Protein AF-A0A258IIN6-F1 (afdb_monomer_lite)

Radius of gyration: 18.78 Å; chains: 1; bounding box: 35×46×64 Å

Foldseek 3Di:
DDPPDDDPVVVCVLVVPFAEEEEAPQDCDPVAPSLVVQQVCVVVRGRYAYEDLVQAVHDHNNHGYDPAPLVDPDAHQYYHYPDDPVCVVVNVVRCVVSPHVPPDDDPDDPPPPPDDDPDPDDDDDDDPDDDDD

Structure (mmCIF, N/CA/C/O backbone):
data_AF-A0A258IIN6-F1
#
_entry.id   AF-A0A258IIN6-F1
#
loop_
_atom_site.group_PDB
_atom_site.id
_atom_site.type_symbol
_atom_site.label_atom_id
_atom_site.label_alt_id
_atom_site.label_comp_id
_atom_site.label_asym_id
_atom_site.label_entity_id
_atom_site.label_seq_id
_atom_site.pdbx_PDB_ins_code
_atom_site.Cartn_x
_atom_site.Cartn_y
_atom_site.Cartn_z
_atom_site.occupancy
_atom_site.B_iso_or_equiv
_atom_site.auth_seq_id
_atom_site.auth_comp_id
_atom_site.auth_asym_id
_atom_site.auth_atom_id
_atom_site.pdbx_PDB_model_num
ATOM 1 N N . MET A 1 1 ? 13.895 -23.169 -5.685 1.00 58.56 1 MET A N 1
ATOM 2 C CA . MET A 1 1 ? 13.220 -22.574 -6.860 1.00 58.56 1 MET A CA 1
ATOM 3 C C . MET A 1 1 ? 14.158 -21.536 -7.457 1.00 58.56 1 MET A C 1
ATOM 5 O O . MET A 1 1 ? 14.782 -20.817 -6.688 1.00 58.56 1 MET A O 1
ATOM 9 N N . ASN A 1 2 ? 14.321 -21.504 -8.781 1.00 69.19 2 ASN A N 1
ATOM 10 C CA . ASN A 1 2 ? 15.068 -20.443 -9.461 1.00 69.19 2 ASN A CA 1
ATOM 11 C C . ASN A 1 2 ? 14.085 -19.303 -9.773 1.00 69.19 2 ASN A C 1
ATOM 13 O O . ASN A 1 2 ? 13.071 -19.545 -10.421 1.00 69.19 2 ASN A O 1
ATOM 17 N N . HIS A 1 3 ? 14.366 -18.099 -9.274 1.00 80.62 3 HIS A N 1
ATOM 18 C CA . HIS A 1 3 ? 13.506 -16.919 -9.419 1.00 80.62 3 HIS A CA 1
ATOM 19 C C . HIS A 1 3 ? 14.105 -15.860 -10.365 1.00 80.62 3 HIS A C 1
ATOM 21 O O . HIS A 1 3 ? 13.632 -14.725 -10.391 1.00 80.62 3 HIS A O 1
ATOM 27 N N . ASP A 1 4 ? 15.142 -16.205 -11.137 1.00 82.69 4 ASP A N 1
ATOM 28 C CA . ASP A 1 4 ? 15.789 -15.277 -12.076 1.00 82.69 4 ASP A CA 1
ATOM 29 C C . ASP A 1 4 ? 15.023 -15.113 -13.396 1.00 82.69 4 ASP A C 1
ATOM 31 O O . ASP A 1 4 ? 15.237 -14.135 -14.114 1.00 82.69 4 ASP A O 1
ATOM 35 N N . ARG A 1 5 ? 14.119 -16.044 -13.725 1.00 83.44 5 ARG A N 1
ATOM 36 C CA . ARG A 1 5 ? 13.265 -15.969 -14.914 1.00 83.44 5 ARG A CA 1
ATOM 37 C C . ARG A 1 5 ? 11.928 -16.663 -14.670 1.00 83.44 5 ARG A C 1
ATOM 39 O O . ARG A 1 5 ? 11.893 -17.768 -14.140 1.00 83.44 5 ARG A O 1
ATOM 46 N N . TYR A 1 6 ? 10.854 -16.033 -15.133 1.00 85.44 6 TYR A N 1
ATOM 47 C CA . TYR A 1 6 ? 9.522 -16.624 -15.221 1.00 85.44 6 TYR A CA 1
ATOM 48 C C . TYR A 1 6 ? 9.008 -16.525 -16.654 1.00 85.44 6 TYR A C 1
ATOM 50 O O . TYR A 1 6 ? 9.482 -15.691 -17.424 1.00 85.44 6 TYR A O 1
ATOM 58 N N . ASP A 1 7 ? 8.054 -17.382 -17.003 1.00 90.00 7 ASP A N 1
ATOM 59 C CA . ASP A 1 7 ? 7.351 -17.297 -18.279 1.00 90.00 7 ASP A CA 1
ATOM 60 C C . ASP A 1 7 ? 6.377 -16.104 -18.288 1.00 90.00 7 ASP A C 1
ATOM 62 O O . ASP A 1 7 ? 5.711 -15.822 -17.285 1.00 90.00 7 ASP A O 1
ATOM 66 N N . ASP A 1 8 ? 6.268 -15.409 -19.419 1.00 91.44 8 ASP A N 1
ATOM 67 C CA . ASP A 1 8 ? 5.381 -14.253 -19.574 1.00 91.44 8 ASP A CA 1
ATOM 68 C C . ASP A 1 8 ? 3.907 -14.618 -19.350 1.00 91.44 8 ASP A C 1
ATOM 70 O O . ASP A 1 8 ? 3.153 -13.820 -18.787 1.00 91.44 8 ASP A O 1
ATOM 74 N N . ALA A 1 9 ? 3.476 -15.818 -19.757 1.00 90.94 9 ALA A N 1
ATOM 75 C CA . ALA A 1 9 ? 2.115 -16.299 -19.535 1.00 90.94 9 ALA A CA 1
ATOM 76 C C . ALA A 1 9 ? 1.832 -16.489 -18.041 1.00 90.94 9 ALA A C 1
ATOM 78 O O . ALA A 1 9 ? 0.753 -16.136 -17.567 1.00 90.94 9 ALA A O 1
ATOM 79 N N . TYR A 1 10 ? 2.823 -16.970 -17.289 1.00 86.75 10 TYR A N 1
ATOM 80 C CA . TYR A 1 10 ? 2.724 -17.109 -15.840 1.00 86.75 10 TYR A CA 1
ATOM 81 C C . TYR A 1 10 ? 2.626 -15.747 -15.138 1.00 86.75 10 TYR A C 1
ATOM 83 O O . TYR A 1 10 ? 1.753 -15.548 -14.292 1.00 86.75 10 TYR A O 1
ATOM 91 N N . ILE A 1 11 ? 3.468 -14.780 -15.521 1.00 88.38 11 ILE A N 1
ATOM 92 C CA . ILE A 1 11 ? 3.396 -13.411 -14.982 1.00 88.38 11 ILE A CA 1
ATOM 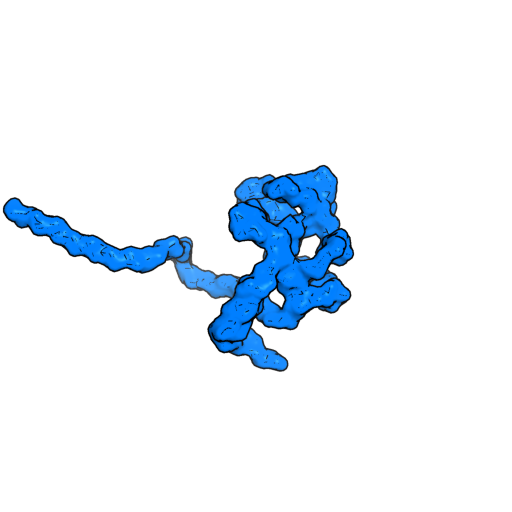93 C C . ILE A 1 11 ? 2.038 -12.780 -15.316 1.00 88.38 11 ILE A C 1
ATOM 95 O O . ILE A 1 11 ? 1.398 -12.183 -14.448 1.00 88.38 11 ILE A O 1
ATOM 99 N N . ARG A 1 12 ? 1.576 -12.924 -16.562 1.00 89.06 12 ARG A N 1
ATOM 100 C CA . ARG A 1 12 ? 0.282 -12.399 -17.013 1.00 89.06 12 ARG A CA 1
ATOM 101 C C . ARG A 1 12 ? -0.873 -12.973 -16.204 1.00 89.06 12 ARG A C 1
ATOM 103 O O . ARG A 1 12 ? -1.742 -12.207 -15.800 1.00 89.06 12 ARG A O 1
ATOM 110 N N . ASP A 1 13 ? -0.876 -14.279 -15.960 1.00 88.94 13 ASP A N 1
ATOM 111 C CA . ASP A 1 13 ? -1.903 -14.942 -15.158 1.00 88.94 13 ASP A CA 1
ATOM 112 C C . ASP A 1 13 ? -1.971 -14.351 -13.739 1.00 88.94 13 ASP A C 1
ATOM 114 O O . ASP A 1 13 ? -3.043 -13.921 -13.308 1.00 88.94 13 ASP A O 1
ATOM 118 N N . ILE A 1 14 ? -0.826 -14.206 -13.060 1.00 87.62 14 ILE A N 1
ATOM 119 C CA . ILE A 1 14 ? -0.755 -13.563 -11.736 1.00 87.62 14 ILE A CA 1
ATOM 120 C C . ILE A 1 14 ? -1.346 -12.149 -11.776 1.00 87.62 14 ILE A C 1
ATOM 122 O O . ILE A 1 14 ? -2.243 -11.828 -10.995 1.00 87.62 14 ILE A O 1
ATOM 126 N N . LEU A 1 15 ? -0.868 -11.307 -12.697 1.00 88.19 15 LEU A N 1
ATOM 127 C CA . LEU A 1 15 ? -1.286 -9.906 -12.771 1.00 88.19 15 LEU A CA 1
ATOM 128 C C . LEU A 1 15 ? -2.759 -9.752 -13.173 1.00 88.19 15 LEU A C 1
ATOM 130 O O . LEU A 1 15 ? -3.407 -8.806 -12.736 1.00 88.19 15 LEU A O 1
ATOM 134 N N . SER A 1 16 ? -3.301 -10.677 -13.970 1.00 88.69 16 SER A N 1
ATOM 135 C CA . SER A 1 16 ? -4.708 -10.657 -14.394 1.00 88.69 16 SER A CA 1
ATOM 136 C C . SER A 1 16 ? -5.691 -11.035 -13.285 1.00 88.69 16 SER A C 1
ATOM 138 O O . SER A 1 16 ? -6.848 -10.616 -13.324 1.00 88.69 16 SER A O 1
ATOM 140 N N . ARG A 1 17 ? -5.241 -11.817 -12.295 1.00 89.06 17 ARG A N 1
ATOM 141 C CA . ARG A 1 17 ? -6.069 -12.273 -11.169 1.00 89.06 17 ARG A CA 1
ATOM 142 C C . ARG A 1 17 ? -5.963 -11.375 -9.937 1.00 89.06 17 ARG A C 1
ATOM 144 O O . ARG A 1 17 ? -6.842 -11.444 -9.087 1.00 89.06 17 ARG A O 1
ATOM 151 N N . CYS A 1 18 ? -4.930 -10.537 -9.856 1.00 90.12 18 CYS A N 1
ATOM 152 C CA . CYS A 1 18 ? -4.704 -9.620 -8.743 1.00 90.12 18 CYS A CA 1
ATOM 153 C C . CYS A 1 18 ? -5.823 -8.574 -8.633 1.00 90.12 18 CYS A C 1
ATOM 155 O O . CYS A 1 18 ? -6.052 -7.796 -9.563 1.00 90.12 18 CYS A O 1
ATOM 157 N N . ARG A 1 19 ? -6.485 -8.517 -7.476 1.00 92.12 19 ARG A N 1
ATOM 158 C CA . ARG A 1 19 ? -7.575 -7.578 -7.174 1.00 92.12 19 ARG A CA 1
ATOM 159 C C . ARG A 1 19 ? -7.286 -6.759 -5.921 1.00 92.12 19 ARG A C 1
ATOM 161 O O . ARG A 1 19 ? -7.477 -5.541 -5.949 1.00 92.12 19 ARG A O 1
ATOM 168 N N . THR A 1 20 ? -6.809 -7.411 -4.858 1.00 94.38 20 THR A N 1
ATOM 169 C CA . THR A 1 20 ? -6.539 -6.781 -3.559 1.00 94.38 20 THR A CA 1
ATOM 170 C C . THR A 1 20 ? -5.052 -6.470 -3.394 1.00 94.38 20 THR A C 1
ATOM 172 O O . THR A 1 20 ? -4.184 -7.336 -3.524 1.00 94.38 20 THR A O 1
ATOM 175 N N . ILE A 1 21 ? -4.734 -5.206 -3.113 1.00 95.56 21 ILE A N 1
ATOM 176 C CA . ILE A 1 21 ? -3.351 -4.729 -3.008 1.00 95.56 21 ILE A CA 1
ATOM 177 C C . ILE A 1 21 ? -3.145 -4.048 -1.662 1.00 95.56 21 ILE A C 1
ATOM 179 O O . ILE A 1 21 ? -3.775 -3.033 -1.370 1.00 95.56 21 ILE A O 1
ATOM 183 N N . ALA A 1 22 ? -2.204 -4.547 -0.867 1.00 96.25 22 ALA A N 1
ATOM 184 C CA . ALA A 1 22 ? -1.753 -3.851 0.329 1.00 96.25 22 ALA A CA 1
ATOM 185 C C . ALA A 1 22 ? -0.549 -2.956 0.016 1.00 96.25 22 ALA A C 1
ATOM 187 O O . ALA A 1 22 ? 0.455 -3.417 -0.525 1.00 96.25 22 ALA A O 1
ATOM 188 N N . VAL A 1 23 ? -0.620 -1.681 0.402 1.00 96.44 23 VAL A N 1
ATOM 189 C CA . VAL A 1 23 ? 0.489 -0.728 0.238 1.00 96.44 23 VAL A CA 1
ATOM 190 C C . VAL A 1 23 ? 1.140 -0.480 1.596 1.00 96.44 23 VAL A C 1
ATOM 192 O O . VAL A 1 23 ? 0.670 0.326 2.404 1.00 96.44 23 VAL A O 1
ATOM 195 N N . VAL A 1 24 ? 2.245 -1.174 1.863 1.00 95.31 24 VAL A N 1
ATOM 196 C CA . VAL A 1 24 ? 2.980 -1.102 3.129 1.00 95.31 24 VAL A CA 1
ATOM 197 C C . VAL A 1 24 ? 3.897 0.112 3.151 1.00 95.31 24 VAL A C 1
ATOM 199 O O . VAL A 1 24 ? 4.792 0.263 2.323 1.00 95.31 24 VAL A O 1
ATOM 202 N N . GLY A 1 25 ? 3.710 0.986 4.140 1.00 94.31 25 GLY A N 1
ATOM 203 C CA . GLY A 1 25 ? 4.365 2.296 4.161 1.00 94.31 25 GLY A CA 1
ATOM 204 C C . GLY A 1 25 ? 3.613 3.354 3.348 1.00 94.31 25 GLY A C 1
ATOM 205 O O . GLY A 1 25 ? 4.204 4.372 2.965 1.00 94.31 25 GLY A O 1
ATOM 206 N N . ALA A 1 26 ? 2.316 3.142 3.102 1.00 96.69 26 ALA A N 1
ATOM 207 C CA . ALA A 1 26 ? 1.434 4.165 2.558 1.00 96.69 26 ALA A CA 1
ATOM 208 C C . ALA A 1 26 ? 1.529 5.459 3.384 1.00 96.69 26 ALA A C 1
ATOM 210 O O . ALA A 1 26 ? 1.675 5.442 4.611 1.00 96.69 26 ALA A O 1
ATOM 211 N N . SER A 1 27 ? 1.489 6.606 2.713 1.00 95.50 27 SER A N 1
ATOM 212 C CA . SER A 1 27 ? 1.591 7.910 3.361 1.00 95.50 27 SER A CA 1
ATOM 213 C C . SER A 1 27 ? 0.621 8.894 2.722 1.00 95.50 27 SER A C 1
ATOM 215 O O . SER A 1 27 ? 0.574 8.951 1.498 1.00 95.50 27 SER A O 1
ATOM 217 N N . PRO A 1 28 ? -0.091 9.714 3.517 1.00 95.25 28 PRO A N 1
ATOM 218 C CA . PRO A 1 28 ? -0.951 10.770 2.987 1.00 95.25 28 PRO A CA 1
ATOM 219 C C . PRO A 1 28 ? -0.159 11.984 2.472 1.00 95.25 28 PRO A C 1
ATOM 221 O O . PRO A 1 28 ? -0.756 12.916 1.951 1.00 95.25 28 PRO A O 1
ATOM 224 N N . ASN A 1 29 ? 1.171 12.011 2.636 1.00 94.50 29 ASN A N 1
ATOM 225 C CA . ASN A 1 29 ? 2.009 13.118 2.182 1.00 94.50 29 ASN A CA 1
ATOM 226 C C . ASN A 1 29 ? 2.205 13.055 0.651 1.00 94.50 29 ASN A C 1
ATOM 228 O O . ASN A 1 29 ? 2.882 12.128 0.193 1.00 94.50 29 ASN A O 1
ATOM 232 N N . PRO A 1 30 ? 1.739 14.057 -0.123 1.00 94.44 30 PRO A N 1
ATOM 233 C CA . PRO A 1 30 ? 1.861 14.064 -1.581 1.00 94.44 30 PRO A CA 1
ATOM 234 C C . PRO A 1 30 ? 3.299 14.050 -2.107 1.00 94.44 30 PRO A C 1
ATOM 236 O O . PRO A 1 30 ? 3.519 13.681 -3.251 1.00 94.44 30 PRO A O 1
ATOM 239 N N . ALA A 1 31 ? 4.296 14.416 -1.299 1.00 94.81 31 ALA A N 1
ATOM 240 C CA . ALA A 1 31 ? 5.701 14.341 -1.698 1.00 94.81 31 ALA A CA 1
ATOM 241 C C . ALA A 1 31 ? 6.264 12.905 -1.674 1.00 94.81 31 ALA A C 1
ATOM 243 O O . ALA A 1 31 ? 7.374 12.671 -2.156 1.00 94.81 31 ALA A O 1
ATOM 244 N N . ARG A 1 32 ? 5.547 11.935 -1.087 1.00 93.31 32 ARG A N 1
ATOM 245 C CA . ARG A 1 32 ? 6.008 10.544 -0.990 1.00 93.31 32 ARG A CA 1
ATOM 246 C C . ARG A 1 32 ? 5.476 9.701 -2.154 1.00 93.31 32 ARG A C 1
ATOM 248 O O . ARG A 1 32 ? 4.276 9.735 -2.411 1.00 93.31 32 ARG A O 1
ATOM 255 N N . PRO A 1 33 ? 6.307 8.855 -2.794 1.00 93.62 33 PRO A N 1
ATOM 256 C CA . PRO A 1 33 ? 5.862 7.996 -3.896 1.00 93.62 33 PRO A CA 1
ATOM 257 C C . PRO A 1 33 ? 4.655 7.109 -3.560 1.00 93.62 33 PRO A C 1
ATOM 259 O O . PRO A 1 33 ? 3.773 6.929 -4.398 1.00 93.62 33 PRO A O 1
ATOM 262 N N . SER A 1 34 ? 4.572 6.611 -2.319 1.00 94.31 34 SER A N 1
ATOM 263 C CA . SER A 1 34 ? 3.465 5.758 -1.877 1.00 94.31 34 SER A CA 1
ATOM 264 C C . SER A 1 34 ? 2.104 6.458 -1.902 1.00 94.31 34 SER A C 1
ATOM 266 O O . SER A 1 34 ? 1.088 5.779 -2.045 1.00 94.31 34 SER A O 1
ATOM 268 N N . PHE A 1 35 ? 2.060 7.796 -1.832 1.00 95.31 35 PHE A N 1
ATOM 269 C CA . PHE A 1 35 ? 0.823 8.561 -1.994 1.00 95.31 35 PHE A CA 1
ATOM 270 C C . PHE A 1 35 ? 0.247 8.385 -3.402 1.00 95.31 35 PHE A C 1
ATOM 272 O O . PHE A 1 35 ? -0.907 7.987 -3.568 1.00 95.31 35 PHE A O 1
ATOM 279 N N . PHE A 1 36 ? 1.076 8.633 -4.419 1.00 95.25 36 PHE A N 1
ATOM 280 C CA . PHE A 1 36 ? 0.666 8.539 -5.817 1.00 95.25 36 PHE A CA 1
ATOM 281 C C . PHE A 1 36 ? 0.297 7.115 -6.209 1.00 95.25 36 PHE A C 1
ATOM 283 O O . PHE A 1 36 ? -0.713 6.926 -6.878 1.00 95.25 36 PHE A O 1
ATOM 290 N N . VAL A 1 37 ? 1.068 6.119 -5.765 1.00 94.88 37 VAL A N 1
ATOM 291 C CA . VAL A 1 37 ? 0.781 4.704 -6.052 1.00 94.88 37 VAL A CA 1
ATOM 292 C C . VAL A 1 37 ? -0.565 4.290 -5.458 1.00 94.88 37 VAL A C 1
ATOM 294 O O . VAL A 1 37 ? -1.398 3.732 -6.168 1.00 94.88 37 VAL A O 1
ATOM 297 N N . THR A 1 38 ? -0.820 4.638 -4.192 1.00 96.19 38 THR A N 1
ATOM 298 C CA . THR A 1 38 ? -2.094 4.326 -3.521 1.00 96.19 38 THR A CA 1
ATOM 299 C C . THR A 1 38 ? -3.280 4.949 -4.256 1.00 96.19 38 THR A C 1
ATOM 301 O O . THR A 1 38 ? -4.272 4.270 -4.530 1.00 96.19 38 THR A O 1
ATOM 304 N N . LYS A 1 39 ? -3.171 6.234 -4.615 1.00 95.56 39 LYS A N 1
ATOM 305 C CA . LYS A 1 39 ? -4.214 6.948 -5.358 1.00 95.56 39 LYS A CA 1
ATOM 306 C C . LYS A 1 39 ? -4.434 6.344 -6.748 1.00 95.56 39 LYS A C 1
ATOM 308 O O . LYS A 1 39 ? -5.564 6.016 -7.087 1.00 95.56 39 LYS A O 1
ATOM 313 N N . TYR A 1 40 ? -3.363 6.140 -7.512 1.00 96.25 40 TYR A N 1
ATOM 314 C CA . TYR A 1 40 ? -3.433 5.610 -8.872 1.00 96.25 40 TYR A CA 1
ATOM 315 C C . TYR A 1 40 ? -4.074 4.220 -8.920 1.00 96.25 40 TYR A C 1
ATOM 317 O O . TYR A 1 40 ? -4.970 3.987 -9.724 1.00 96.25 40 TYR A O 1
ATOM 325 N N . LEU A 1 41 ? -3.648 3.297 -8.051 1.00 95.50 41 LEU A N 1
ATOM 326 C CA . LEU A 1 41 ? -4.225 1.952 -8.000 1.00 95.50 41 LEU A CA 1
ATOM 327 C C . LEU A 1 41 ? -5.710 1.993 -7.616 1.00 95.50 41 LEU A C 1
ATOM 329 O O . LEU A 1 41 ? -6.517 1.292 -8.224 1.00 95.50 41 LEU A O 1
ATOM 333 N N . SER A 1 42 ? -6.083 2.869 -6.678 1.00 94.81 42 SER A N 1
ATOM 334 C CA . SER A 1 42 ? -7.487 3.052 -6.289 1.00 94.81 42 SER A CA 1
ATOM 335 C C . SER A 1 42 ? -8.332 3.579 -7.457 1.00 94.81 42 SER A C 1
ATOM 337 O O . SER A 1 42 ? -9.412 3.059 -7.719 1.00 94.81 42 SER A O 1
ATOM 339 N N . GLU A 1 43 ? -7.823 4.560 -8.211 1.00 94.81 43 GLU A N 1
ATOM 340 C CA . GLU A 1 43 ? -8.482 5.120 -9.405 1.00 94.81 43 GLU A CA 1
ATOM 341 C C . GLU A 1 43 ? -8.593 4.114 -10.559 1.00 94.81 43 GLU A C 1
ATOM 343 O O . GLU A 1 43 ? -9.491 4.216 -11.393 1.00 94.81 43 GLU A O 1
ATOM 348 N N . ARG A 1 44 ? -7.695 3.125 -10.614 1.00 94.50 44 ARG A N 1
ATOM 349 C CA . ARG A 1 44 ? -7.737 2.026 -11.589 1.00 94.50 44 ARG A CA 1
ATOM 350 C C . ARG A 1 44 ? -8.679 0.889 -11.195 1.00 94.50 44 ARG A C 1
ATOM 352 O O . ARG A 1 44 ? -8.794 -0.067 -11.956 1.00 94.50 44 ARG A O 1
ATOM 359 N N . GLY A 1 45 ? -9.370 1.008 -10.062 1.00 92.81 45 GLY A N 1
ATOM 360 C CA . GLY A 1 45 ? -10.377 0.047 -9.623 1.00 92.81 45 GLY A CA 1
ATOM 361 C C . GLY A 1 45 ? -9.824 -1.142 -8.838 1.00 92.81 45 GLY A C 1
ATOM 362 O O . GLY A 1 45 ? -10.552 -2.112 -8.646 1.00 92.81 45 GLY A O 1
ATOM 363 N N . PHE A 1 46 ? -8.571 -1.087 -8.372 1.00 95.50 46 PHE A N 1
ATOM 364 C CA . PHE A 1 46 ? -8.061 -2.081 -7.427 1.00 95.50 46 PHE A CA 1
ATOM 365 C C . PHE A 1 46 ? -8.620 -1.843 -6.020 1.00 95.50 46 PHE A C 1
ATOM 367 O O . PHE A 1 46 ? -8.903 -0.710 -5.611 1.00 95.50 46 PHE A O 1
ATOM 374 N N . GLU A 1 47 ? -8.723 -2.917 -5.244 1.00 95.69 47 GLU A N 1
ATOM 375 C CA . GLU A 1 47 ? -9.062 -2.847 -3.826 1.00 95.69 47 GLU A CA 1
ATOM 376 C C . GLU A 1 47 ? -7.785 -2.610 -3.022 1.00 95.69 47 GLU A C 1
ATOM 378 O O . GLU A 1 47 ? -7.018 -3.528 -2.734 1.00 95.69 47 GLU A O 1
ATOM 383 N N . VAL A 1 48 ? -7.517 -1.338 -2.722 1.00 96.81 48 VAL A N 1
ATOM 384 C CA . VAL A 1 48 ? -6.260 -0.916 -2.100 1.00 96.81 48 VAL A CA 1
ATOM 385 C C . VAL A 1 48 ? -6.410 -0.759 -0.588 1.00 96.81 48 VAL A C 1
ATOM 387 O O . VAL A 1 48 ? -7.272 -0.017 -0.115 1.00 96.81 48 VAL A O 1
ATOM 390 N N . TYR A 1 49 ? -5.505 -1.397 0.154 1.00 97.81 49 TYR A N 1
ATOM 391 C CA . TYR A 1 49 ? -5.428 -1.383 1.615 1.00 97.81 49 TYR A CA 1
ATOM 392 C C . TYR A 1 49 ? -4.137 -0.681 2.071 1.00 97.81 49 TYR A C 1
ATOM 394 O O . TYR A 1 49 ? -3.050 -1.265 2.011 1.00 97.81 49 TYR A O 1
ATOM 402 N N . PRO A 1 50 ? -4.201 0.595 2.492 1.00 97.81 50 PRO A N 1
ATOM 403 C CA . PRO A 1 50 ? -3.019 1.331 2.923 1.00 97.81 50 PRO A CA 1
ATOM 404 C C . PRO A 1 50 ? -2.590 0.899 4.334 1.00 97.81 50 PRO A C 1
ATOM 406 O O . PRO A 1 50 ? -3.361 1.006 5.287 1.00 97.81 50 PRO A O 1
ATOM 409 N N . ILE A 1 51 ? -1.340 0.448 4.485 1.00 96.94 51 ILE A N 1
ATOM 410 C CA . ILE A 1 51 ? -0.805 -0.048 5.764 1.00 96.94 51 ILE A CA 1
ATOM 411 C C . ILE A 1 51 ? 0.236 0.924 6.315 1.00 96.94 51 ILE A C 1
ATOM 413 O O . ILE A 1 51 ? 1.320 1.104 5.739 1.00 96.94 51 ILE A O 1
ATOM 417 N N . ASN A 1 52 ? -0.074 1.551 7.449 1.00 96.00 52 ASN A N 1
ATOM 418 C CA . ASN A 1 52 ? 0.857 2.384 8.200 1.00 96.00 52 ASN A CA 1
ATOM 419 C C . ASN A 1 52 ? 0.386 2.582 9.658 1.00 96.00 52 ASN A C 1
ATOM 421 O O . ASN A 1 52 ? -0.549 3.356 9.880 1.00 96.00 52 ASN A O 1
ATOM 425 N N . PRO A 1 53 ? 1.085 2.011 10.664 1.00 94.56 53 PRO A N 1
ATOM 426 C CA . PRO A 1 53 ? 0.736 2.184 12.077 1.00 94.56 53 PRO A CA 1
ATOM 427 C C . PRO A 1 53 ? 0.618 3.649 12.511 1.00 94.56 53 PRO A C 1
ATOM 429 O O . PRO A 1 53 ? -0.240 3.995 13.313 1.00 94.56 53 PRO A O 1
ATOM 432 N N . GLY A 1 54 ? 1.461 4.528 11.960 1.00 95.75 54 GLY A N 1
ATOM 433 C CA . GLY A 1 54 ? 1.488 5.947 12.320 1.00 95.75 54 GLY A CA 1
ATOM 434 C C . GLY A 1 54 ? 0.399 6.795 11.657 1.00 95.75 54 GLY A C 1
ATOM 435 O O . GLY A 1 54 ? 0.403 8.014 1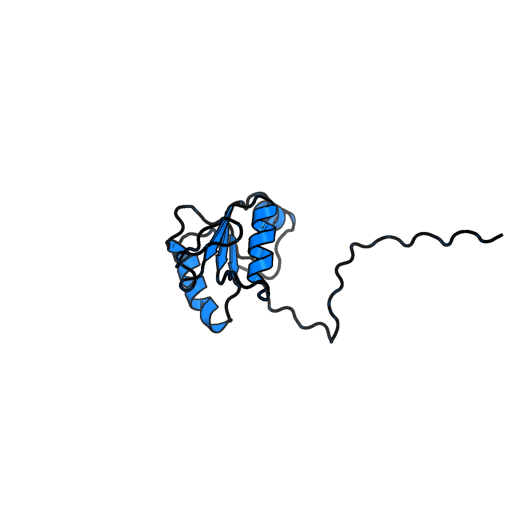1.827 1.00 95.75 54 GLY A O 1
ATOM 436 N N . GLN A 1 55 ? -0.479 6.197 10.848 1.00 97.31 55 GLN A N 1
ATOM 437 C CA . GLN A 1 55 ? -1.575 6.898 10.167 1.00 97.31 55 GLN A CA 1
ATOM 438 C C . GLN A 1 55 ? -2.948 6.273 10.450 1.00 97.31 55 GLN A C 1
ATOM 440 O O . GLN A 1 55 ? -3.927 6.701 9.845 1.00 97.31 55 GLN A O 1
ATOM 445 N N . VAL A 1 56 ? -3.038 5.298 11.362 1.00 96.62 56 VAL A N 1
ATOM 446 C CA . VAL A 1 56 ? -4.320 4.725 11.802 1.00 96.62 56 VAL A CA 1
ATOM 447 C C . VAL A 1 56 ? -5.261 5.845 12.262 1.00 96.62 56 VAL A C 1
ATOM 449 O O . VAL A 1 56 ? -4.836 6.787 12.931 1.00 96.62 56 VAL A O 1
ATOM 452 N N . GLY A 1 57 ? -6.531 5.758 11.859 1.00 95.19 57 GLY A N 1
ATOM 453 C CA . GLY A 1 57 ? -7.543 6.795 12.097 1.00 95.19 57 GLY A CA 1
ATOM 454 C C . GLY A 1 57 ? -7.568 7.918 11.054 1.00 95.19 57 GLY A C 1
ATOM 455 O O . GLY A 1 57 ? -8.373 8.838 11.169 1.00 95.19 57 GLY A O 1
ATOM 456 N N . LYS A 1 58 ? -6.707 7.860 10.034 1.00 96.25 58 LYS A N 1
ATOM 457 C CA . LYS A 1 58 ? -6.754 8.745 8.862 1.00 96.25 58 LYS A CA 1
ATOM 458 C C . LYS A 1 58 ? -7.163 7.967 7.619 1.00 96.25 58 LYS A C 1
ATOM 460 O O . LYS A 1 58 ? -7.308 6.744 7.648 1.00 96.25 58 LYS A O 1
ATOM 465 N N . GLU A 1 59 ? -7.256 8.687 6.506 1.00 95.25 59 GLU A N 1
ATOM 466 C CA . GLU A 1 59 ? -7.589 8.125 5.203 1.00 95.25 59 GLU A CA 1
ATOM 467 C C . GLU A 1 59 ? -6.682 8.655 4.089 1.00 95.25 59 GLU A C 1
ATOM 469 O O . GLU A 1 59 ? -6.088 9.734 4.183 1.00 95.25 59 GLU A O 1
ATOM 474 N N . ILE A 1 60 ? -6.586 7.877 3.014 1.00 94.62 60 ILE A N 1
ATOM 475 C CA . ILE A 1 60 ? -5.959 8.256 1.749 1.00 94.62 60 ILE A CA 1
ATOM 476 C C . ILE A 1 60 ? -6.816 7.723 0.604 1.00 94.62 60 ILE A C 1
ATOM 478 O O . ILE A 1 60 ? -7.190 6.556 0.603 1.00 94.62 60 ILE A O 1
ATOM 482 N N . ALA A 1 61 ? -7.141 8.578 -0.370 1.00 89.94 61 ALA A N 1
ATOM 483 C CA . ALA A 1 61 ? -7.983 8.211 -1.514 1.00 89.94 61 ALA A CA 1
ATOM 484 C C . ALA A 1 61 ? -9.318 7.531 -1.112 1.00 89.94 61 ALA A C 1
ATOM 486 O O . ALA A 1 61 ? -9.769 6.604 -1.778 1.00 89.94 61 ALA A O 1
ATOM 487 N N . GLY A 1 62 ? -9.928 7.970 -0.001 1.00 91.38 62 GLY A N 1
ATOM 488 C CA . GLY A 1 62 ? -11.172 7.397 0.533 1.00 91.38 62 GLY A CA 1
ATOM 489 C C . GLY A 1 62 ? -11.019 6.005 1.159 1.00 91.38 62 GLY A C 1
ATOM 490 O O . GLY A 1 62 ? -12.004 5.286 1.304 1.00 91.38 62 GLY A O 1
ATOM 491 N N . ARG A 1 63 ? -9.789 5.586 1.486 1.00 93.88 63 ARG A N 1
ATOM 492 C CA . ARG A 1 63 ? -9.480 4.311 2.147 1.00 93.88 63 ARG A CA 1
ATOM 493 C C . ARG A 1 63 ? -8.865 4.567 3.519 1.00 93.88 63 ARG A C 1
ATOM 495 O O . ARG A 1 63 ? -7.905 5.333 3.634 1.00 93.88 63 ARG A O 1
ATOM 502 N N . ALA A 1 64 ? -9.390 3.898 4.541 1.00 96.38 64 ALA A N 1
ATOM 503 C CA . ALA A 1 64 ? -8.859 3.951 5.897 1.00 96.38 64 ALA A CA 1
ATOM 504 C C . ALA A 1 64 ? -7.518 3.215 6.014 1.00 96.38 64 ALA A C 1
ATOM 506 O O . ALA A 1 64 ? -7.302 2.179 5.382 1.00 96.38 64 ALA A O 1
ATOM 507 N N . PHE A 1 65 ? -6.619 3.755 6.839 1.00 97.94 65 PHE A N 1
ATOM 508 C CA . PHE A 1 65 ? -5.342 3.111 7.144 1.00 97.94 65 PH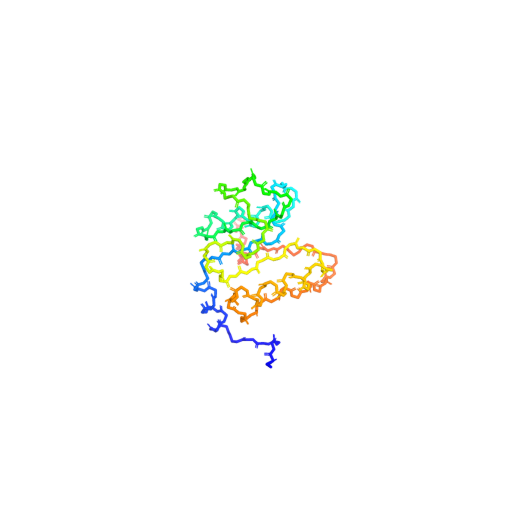E A CA 1
ATOM 509 C C . PHE A 1 65 ? -5.502 1.948 8.121 1.00 97.94 65 PHE A C 1
ATOM 511 O O . PHE A 1 65 ? -6.112 2.095 9.181 1.00 97.94 65 PHE A O 1
ATOM 518 N N . TYR A 1 66 ? -4.831 0.842 7.809 1.00 97.75 66 TYR A N 1
ATOM 519 C CA . TYR A 1 66 ? -4.608 -0.269 8.729 1.00 97.75 66 TYR A CA 1
ATOM 520 C C . TYR A 1 66 ? -3.240 -0.142 9.398 1.00 97.75 66 TYR A C 1
ATOM 522 O O . TYR A 1 66 ? -2.283 0.391 8.821 1.00 97.75 66 TYR A O 1
ATOM 530 N N . GLY A 1 67 ? -3.137 -0.633 10.633 1.00 95.38 67 GLY A N 1
ATOM 531 C CA . GLY A 1 67 ? -1.880 -0.620 11.371 1.00 95.38 67 GLY A CA 1
ATOM 532 C C . GLY A 1 67 ? -0.903 -1.650 10.822 1.00 95.38 67 GLY A C 1
ATOM 533 O O . GLY A 1 67 ? 0.275 -1.349 10.624 1.00 95.38 67 GLY A O 1
ATOM 534 N N . ARG A 1 68 ? -1.400 -2.854 10.555 1.00 92.62 68 ARG A N 1
ATOM 535 C CA . ARG A 1 68 ? -0.616 -4.008 10.122 1.00 92.62 68 ARG A CA 1
ATOM 536 C C . ARG A 1 68 ? -1.320 -4.722 8.972 1.00 92.62 68 ARG A C 1
ATOM 538 O O . ARG A 1 68 ? -2.509 -4.515 8.740 1.00 92.62 68 ARG A O 1
ATOM 545 N N . LEU A 1 69 ? -0.580 -5.553 8.248 1.00 89.50 69 LEU A N 1
ATOM 546 C CA . LEU A 1 69 ? -1.118 -6.365 7.157 1.00 89.50 69 LEU A CA 1
ATOM 547 C C . LEU A 1 69 ? -2.164 -7.359 7.686 1.00 89.50 69 LEU A C 1
ATOM 549 O O . LEU A 1 69 ? -3.205 -7.541 7.065 1.00 89.50 69 LEU A O 1
ATOM 553 N N . ALA A 1 70 ? -1.908 -7.941 8.862 1.00 89.25 70 ALA A N 1
ATOM 554 C CA . ALA A 1 70 ? -2.805 -8.894 9.518 1.00 89.25 70 ALA A CA 1
ATOM 555 C C . ALA A 1 70 ? -4.152 -8.296 9.971 1.00 89.25 70 ALA A C 1
ATOM 557 O O . ALA A 1 70 ? -5.075 -9.047 10.272 1.00 89.25 70 ALA A O 1
ATOM 558 N N . ASP A 1 71 ? -4.275 -6.966 10.017 1.00 92.31 71 ASP A N 1
ATOM 559 C CA . ASP A 1 71 ? -5.516 -6.291 10.410 1.00 92.31 71 ASP A CA 1
ATOM 560 C C . ASP A 1 71 ? -6.513 -6.178 9.237 1.00 92.31 71 ASP A C 1
ATOM 562 O O . ASP A 1 71 ? -7.658 -5.765 9.431 1.00 92.31 71 ASP A O 1
ATOM 566 N N . VAL A 1 72 ? -6.090 -6.500 8.008 1.00 93.06 72 VAL A N 1
ATOM 567 C CA . VAL A 1 72 ? -6.944 -6.414 6.819 1.00 93.06 72 VAL A CA 1
ATOM 568 C C . VAL A 1 72 ? -7.930 -7.594 6.805 1.00 93.06 72 VAL A C 1
ATOM 570 O O . VAL A 1 72 ? -7.495 -8.744 6.801 1.00 93.06 72 VAL A O 1
ATOM 573 N N . PRO A 1 73 ? -9.259 -7.358 6.753 1.00 91.62 73 PRO A N 1
ATOM 574 C CA . PRO A 1 73 ? -10.271 -8.409 6.914 1.00 91.62 73 PRO A CA 1
ATOM 575 C C . PRO A 1 73 ? -10.517 -9.234 5.639 1.00 91.62 73 PRO A C 1
ATOM 577 O O . PRO A 1 73 ? -11.515 -9.947 5.549 1.00 91.62 73 PRO A O 1
ATOM 580 N 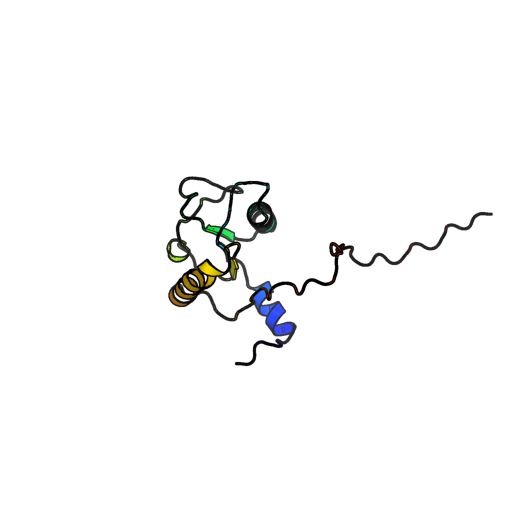N . VAL A 1 74 ? -9.645 -9.113 4.636 1.00 88.06 74 VAL A N 1
ATOM 581 C CA . VAL A 1 74 ? -9.740 -9.828 3.361 1.00 88.06 74 VAL A CA 1
ATOM 582 C C . VAL A 1 74 ? -8.380 -10.412 2.972 1.00 88.06 74 VAL A C 1
ATOM 584 O O . VAL A 1 74 ? -7.346 -9.874 3.377 1.00 88.06 74 VAL A O 1
ATOM 587 N N . PRO A 1 75 ? -8.349 -11.474 2.151 1.00 88.00 75 PRO A N 1
ATOM 588 C CA . PRO A 1 75 ? -7.110 -11.956 1.557 1.00 88.00 75 PRO A CA 1
ATOM 589 C C . PRO A 1 75 ? -6.439 -10.886 0.684 1.00 88.00 75 PRO A C 1
ATOM 591 O O . PRO A 1 75 ? -7.107 -10.189 -0.083 1.00 88.00 75 PRO A O 1
ATOM 594 N N . ILE A 1 76 ? -5.111 -10.788 0.774 1.00 90.00 76 ILE A N 1
ATOM 595 C CA . ILE A 1 76 ? -4.292 -9.888 -0.046 1.00 90.00 76 ILE A CA 1
ATOM 596 C C . ILE A 1 76 ? -3.611 -10.675 -1.170 1.00 90.00 76 ILE A C 1
ATOM 598 O O . ILE A 1 76 ? -2.872 -11.625 -0.901 1.00 90.00 76 ILE A O 1
ATOM 602 N N . ASP A 1 77 ? -3.816 -10.246 -2.417 1.00 89.12 77 ASP A N 1
ATOM 603 C CA . ASP A 1 77 ? -3.174 -10.841 -3.596 1.00 89.12 77 ASP A CA 1
ATOM 604 C C . ASP A 1 77 ? -1.739 -10.335 -3.787 1.00 89.12 77 ASP A C 1
ATOM 606 O O . ASP A 1 77 ? -0.840 -11.104 -4.134 1.00 89.12 77 ASP A O 1
ATOM 610 N N . MET A 1 78 ? -1.516 -9.035 -3.567 1.00 89.56 78 MET A N 1
ATOM 611 C CA . MET A 1 78 ? -0.227 -8.381 -3.793 1.00 89.56 78 MET A CA 1
ATOM 612 C C . MET A 1 78 ? 0.122 -7.398 -2.677 1.00 89.56 78 MET A C 1
ATOM 614 O O . MET A 1 78 ? -0.724 -6.656 -2.182 1.00 89.56 78 MET A O 1
ATOM 618 N N . VAL A 1 79 ? 1.407 -7.348 -2.321 1.00 92.06 79 VAL A N 1
ATOM 619 C CA . VAL A 1 79 ? 1.948 -6.389 -1.352 1.00 92.06 79 VAL A CA 1
ATOM 620 C C . VAL A 1 79 ? 2.994 -5.514 -2.031 1.00 92.06 79 VAL A C 1
ATOM 622 O O . VAL A 1 79 ? 4.008 -6.019 -2.510 1.00 92.06 79 VAL A O 1
ATOM 625 N N . ASP A 1 80 ? 2.766 -4.202 -2.032 1.00 92.12 80 ASP A N 1
ATOM 626 C CA . ASP A 1 80 ? 3.733 -3.199 -2.480 1.00 92.12 80 ASP A CA 1
ATOM 627 C C . ASP A 1 80 ? 4.375 -2.509 -1.265 1.00 92.12 80 ASP A C 1
ATOM 629 O O . ASP A 1 80 ? 3.681 -2.051 -0.354 1.00 92.12 80 ASP A O 1
ATOM 633 N N . VAL A 1 81 ? 5.709 -2.459 -1.210 1.00 90.69 81 VAL A N 1
ATOM 634 C CA . VAL A 1 81 ? 6.468 -2.107 0.002 1.00 90.69 81 VAL A CA 1
ATOM 635 C C . VAL A 1 81 ? 7.292 -0.837 -0.211 1.00 90.69 81 VAL A C 1
ATOM 637 O O . VAL A 1 81 ? 8.337 -0.845 -0.856 1.00 90.69 81 VAL A O 1
ATOM 640 N N . PHE A 1 82 ? 6.891 0.247 0.456 1.00 90.81 82 PHE A N 1
ATOM 641 C CA . PHE A 1 82 ? 7.566 1.556 0.466 1.00 90.81 82 PHE A CA 1
ATOM 642 C C . PHE A 1 82 ? 8.341 1.817 1.767 1.00 90.81 82 PHE A C 1
ATOM 644 O O . PHE A 1 82 ? 8.423 2.946 2.262 1.00 90.81 82 PHE A O 1
ATOM 651 N N . ARG A 1 83 ? 8.892 0.763 2.372 1.00 83.38 83 ARG A N 1
ATOM 652 C CA . ARG A 1 83 ? 9.673 0.844 3.614 1.00 83.38 83 ARG A CA 1
ATOM 653 C C . ARG A 1 83 ? 11.168 0.790 3.327 1.00 83.38 83 ARG A C 1
ATOM 655 O O . ARG A 1 83 ? 11.608 0.210 2.341 1.00 83.38 83 ARG A O 1
ATOM 662 N N . ALA A 1 84 ? 11.962 1.383 4.221 1.00 80.88 84 ALA A N 1
ATOM 663 C CA . ALA A 1 84 ? 13.411 1.250 4.145 1.00 80.88 84 ALA A CA 1
ATOM 664 C C . ALA A 1 84 ? 13.816 -0.236 4.275 1.00 80.88 84 ALA A C 1
ATOM 666 O O . ALA A 1 84 ? 13.173 -0.957 5.043 1.00 80.88 84 ALA A O 1
ATOM 667 N N . PRO A 1 85 ? 14.887 -0.687 3.593 1.00 78.88 85 PRO A N 1
ATOM 668 C CA . PRO A 1 85 ? 15.269 -2.101 3.529 1.00 78.88 85 PRO A CA 1
ATOM 669 C C . PRO A 1 85 ? 15.396 -2.801 4.888 1.00 78.88 85 PRO A C 1
ATOM 671 O O . PRO A 1 85 ? 15.033 -3.964 5.009 1.00 78.88 85 PRO A O 1
ATOM 674 N N . ALA A 1 86 ? 15.837 -2.084 5.927 1.00 80.00 86 ALA A N 1
ATOM 675 C CA . ALA A 1 86 ? 15.956 -2.614 7.288 1.00 80.00 86 ALA A CA 1
ATOM 676 C C . ALA A 1 86 ? 14.624 -3.113 7.885 1.00 80.00 86 ALA A C 1
ATOM 678 O O . ALA A 1 86 ? 14.631 -3.949 8.780 1.00 80.00 86 ALA A O 1
ATOM 679 N N . PHE A 1 87 ? 13.483 -2.632 7.382 1.00 77.19 87 PHE A N 1
ATOM 680 C CA . PHE A 1 87 ? 12.147 -3.050 7.820 1.00 77.19 87 PHE A CA 1
ATOM 681 C C . PHE A 1 87 ? 11.526 -4.133 6.924 1.00 77.19 87 PHE A C 1
ATOM 683 O O . PHE A 1 87 ? 10.438 -4.615 7.222 1.00 77.19 87 PHE A O 1
ATOM 690 N N . VAL A 1 88 ? 12.177 -4.522 5.824 1.00 78.94 88 VAL A N 1
ATOM 691 C CA . VAL A 1 88 ? 11.663 -5.566 4.923 1.00 78.94 88 VAL A CA 1
ATOM 692 C C . VAL A 1 88 ? 11.591 -6.942 5.601 1.00 78.94 88 VAL A C 1
ATOM 694 O O . VAL A 1 88 ? 10.585 -7.616 5.392 1.00 78.94 88 VAL A O 1
ATOM 697 N N . PRO A 1 89 ? 12.548 -7.370 6.455 1.00 79.88 89 PRO A N 1
ATOM 698 C CA . PRO A 1 89 ? 12.450 -8.667 7.127 1.00 79.88 89 PRO A CA 1
ATOM 699 C C . PRO A 1 89 ? 11.190 -8.823 7.988 1.00 79.88 89 PRO A C 1
ATOM 701 O O . PRO A 1 89 ? 10.544 -9.867 7.935 1.00 79.88 89 PRO A O 1
ATOM 704 N N . SER A 1 90 ? 10.789 -7.782 8.729 1.00 74.88 90 SER A N 1
ATOM 705 C CA . SER A 1 90 ? 9.578 -7.846 9.560 1.00 74.88 90 SER A CA 1
ATOM 706 C C . SER A 1 90 ? 8.307 -7.916 8.711 1.00 74.88 90 SER A C 1
ATOM 708 O O . SER A 1 90 ? 7.404 -8.682 9.028 1.00 74.88 90 SER A O 1
ATOM 710 N N . VAL A 1 91 ? 8.264 -7.177 7.596 1.00 77.19 91 VAL A N 1
ATOM 711 C CA . VAL A 1 91 ? 7.163 -7.258 6.622 1.00 77.19 91 VAL A CA 1
ATOM 712 C C . VAL A 1 91 ? 7.112 -8.646 5.976 1.00 77.19 91 VAL A C 1
ATOM 714 O O . VAL A 1 91 ? 6.039 -9.218 5.839 1.00 77.19 91 VAL A O 1
ATOM 717 N N . SER A 1 92 ? 8.262 -9.231 5.635 1.00 74.56 92 SER A N 1
ATOM 718 C CA . SER A 1 92 ? 8.335 -10.574 5.050 1.00 74.56 92 SER A CA 1
ATOM 719 C C . SER A 1 92 ? 7.797 -11.654 5.990 1.00 74.56 92 SER A C 1
ATOM 721 O O . SER A 1 92 ? 7.126 -12.573 5.523 1.00 74.56 92 SER A O 1
ATOM 723 N N . GLY A 1 93 ? 8.082 -11.560 7.293 1.00 71.81 93 GLY A N 1
ATOM 724 C CA . GLY A 1 93 ? 7.528 -12.484 8.285 1.00 71.81 93 GLY A CA 1
ATOM 725 C C . GLY A 1 93 ? 6.002 -12.394 8.364 1.00 71.81 93 GLY A C 1
ATOM 726 O O . GLY A 1 93 ? 5.318 -13.415 8.383 1.00 71.81 93 GLY A O 1
ATOM 727 N N . GLU A 1 94 ? 5.466 -11.175 8.325 1.00 71.12 94 GLU A N 1
ATOM 728 C CA . GLU A 1 94 ? 4.023 -10.932 8.347 1.00 71.12 94 GLU A CA 1
ATOM 729 C C . GLU A 1 94 ? 3.317 -11.441 7.078 1.00 71.12 94 GLU A C 1
ATOM 731 O O . GLU A 1 94 ? 2.277 -12.090 7.171 1.00 71.12 94 GLU A O 1
ATOM 736 N N . ILE A 1 95 ? 3.912 -11.230 5.897 1.00 75.31 95 ILE A N 1
ATOM 737 C CA . ILE A 1 95 ? 3.425 -11.769 4.612 1.00 75.31 95 ILE A CA 1
ATOM 738 C C . ILE A 1 95 ? 3.349 -13.300 4.658 1.00 75.31 95 ILE A C 1
ATOM 740 O O . ILE A 1 95 ? 2.353 -13.884 4.235 1.00 75.31 95 ILE A O 1
ATOM 744 N N . GLY A 1 96 ? 4.390 -13.953 5.187 1.00 63.28 96 GLY A N 1
ATOM 745 C CA . GLY A 1 96 ? 4.432 -15.412 5.295 1.00 63.28 96 GLY A CA 1
ATOM 746 C C . GLY A 1 96 ? 3.334 -15.976 6.200 1.00 63.28 96 GLY A C 1
ATOM 747 O O . GLY A 1 96 ? 2.743 -17.001 5.873 1.00 63.28 96 GLY A O 1
ATOM 748 N N . TRP A 1 97 ? 3.032 -15.294 7.308 1.00 55.34 97 TRP A N 1
ATOM 749 C CA . TRP A 1 97 ? 2.012 -15.724 8.271 1.00 55.34 97 TRP A CA 1
ATOM 750 C C . TRP A 1 97 ? 0.574 -15.450 7.809 1.00 55.34 97 TRP A C 1
ATOM 752 O O . TRP A 1 97 ? -0.330 -16.229 8.095 1.00 55.34 97 TRP A O 1
ATOM 762 N N . THR A 1 98 ? 0.356 -14.355 7.077 1.00 58.03 98 THR A N 1
ATOM 763 C CA . THR A 1 98 ? -0.974 -13.932 6.598 1.00 58.03 98 THR A CA 1
ATOM 764 C C . THR A 1 98 ? -1.466 -14.714 5.378 1.00 58.03 98 THR A C 1
ATOM 766 O O . THR A 1 98 ? -2.597 -14.519 4.942 1.00 58.03 98 THR A O 1
ATOM 769 N N . GLY A 1 99 ? -0.648 -15.621 4.832 1.00 53.34 99 GLY A N 1
ATOM 770 C CA . GLY A 1 99 ? -1.050 -16.477 3.717 1.00 53.34 99 GLY A CA 1
ATOM 771 C C . GLY A 1 99 ? -1.213 -15.727 2.394 1.00 53.34 99 GLY A C 1
ATOM 772 O O . GLY A 1 99 ? -1.876 -16.235 1.489 1.00 53.34 99 GLY A O 1
ATOM 773 N N . VAL A 1 100 ? -0.600 -14.542 2.260 1.00 59.31 100 VAL A N 1
ATOM 774 C CA . VAL A 1 100 ? -0.460 -13.861 0.964 1.00 59.31 100 VAL A CA 1
ATOM 775 C C . VAL A 1 100 ? 0.181 -14.852 0.003 1.00 59.31 100 VAL A C 1
ATOM 777 O O . VAL A 1 100 ? 1.207 -15.450 0.333 1.00 59.31 100 VAL A O 1
ATOM 780 N N . ASN A 1 101 ? -0.429 -15.052 -1.168 1.00 53.25 101 ASN A N 1
ATOM 781 C CA . ASN A 1 101 ? 0.011 -16.046 -2.143 1.00 53.25 101 ASN A CA 1
ATOM 782 C C . ASN A 1 101 ? 1.439 -15.710 -2.605 1.00 53.25 101 ASN A C 1
ATOM 784 O O . ASN A 1 101 ? 1.657 -14.901 -3.507 1.00 53.25 101 ASN A O 1
ATOM 788 N N . SER A 1 102 ? 2.431 -16.288 -1.929 1.00 48.91 102 SER A N 1
ATOM 789 C CA . SER A 1 102 ? 3.835 -15.889 -1.996 1.00 48.91 102 SER A CA 1
ATOM 790 C C . SER A 1 102 ? 4.509 -16.480 -3.230 1.00 48.91 102 SER A C 1
ATOM 792 O O . SER A 1 102 ? 5.460 -17.250 -3.165 1.00 48.91 102 SER A O 1
ATOM 794 N N . ARG A 1 103 ? 4.016 -16.112 -4.413 1.00 48.31 103 ARG A N 1
ATOM 795 C CA . ARG A 1 103 ? 4.644 -16.457 -5.697 1.00 48.31 103 ARG A CA 1
ATOM 796 C C . ARG A 1 103 ? 5.547 -15.332 -6.240 1.00 48.31 103 ARG A C 1
ATOM 798 O O . ARG A 1 103 ? 5.822 -15.294 -7.431 1.00 48.31 103 ARG A O 1
ATOM 805 N N . THR A 1 104 ? 6.000 -14.461 -5.326 1.00 47.09 104 THR A N 1
ATOM 806 C CA . THR A 1 104 ? 7.030 -13.396 -5.366 1.00 47.09 104 THR A CA 1
ATOM 807 C C . THR A 1 104 ? 7.265 -12.658 -6.691 1.00 47.09 104 THR A C 1
ATOM 809 O O . THR A 1 104 ? 7.924 -13.181 -7.588 1.00 47.09 104 THR A O 1
ATOM 812 N N . ILE A 1 105 ? 6.946 -11.353 -6.720 1.00 47.44 105 ILE A N 1
ATOM 813 C CA . ILE A 1 105 ? 7.685 -10.363 -7.526 1.00 47.44 105 ILE A CA 1
ATOM 814 C C . ILE A 1 105 ? 8.309 -9.338 -6.573 1.00 47.44 105 ILE A C 1
ATOM 816 O O . ILE A 1 105 ? 7.639 -8.467 -6.029 1.00 47.44 105 ILE A O 1
ATOM 820 N N . SER A 1 106 ? 9.616 -9.478 -6.346 1.00 43.84 106 SER A N 1
ATOM 821 C CA . SER A 1 106 ? 10.431 -8.519 -5.599 1.00 43.84 106 SER A CA 1
ATOM 822 C C . SER A 1 106 ? 10.970 -7.462 -6.561 1.00 43.84 106 SER A C 1
ATOM 824 O O . SER A 1 106 ? 11.552 -7.796 -7.596 1.00 43.84 106 SER A O 1
ATOM 826 N N . SER A 1 107 ? 10.823 -6.183 -6.213 1.00 37.81 107 SER A N 1
ATOM 827 C CA . SER A 1 107 ? 11.563 -5.110 -6.870 1.00 37.81 107 SER A CA 1
ATOM 828 C C . SER A 1 107 ? 13.048 -5.253 -6.517 1.00 37.81 107 SER A C 1
ATOM 830 O O . SER A 1 107 ? 13.521 -4.792 -5.475 1.00 37.81 107 SER A O 1
ATOM 832 N N . LYS A 1 108 ? 13.828 -5.906 -7.394 1.00 36.84 108 LYS A N 1
ATOM 833 C CA . LYS A 1 108 ? 15.289 -5.735 -7.376 1.00 36.84 108 LYS A CA 1
ATOM 834 C C . LYS A 1 108 ? 15.552 -4.228 -7.372 1.00 36.84 108 LYS A C 1
ATOM 836 O O . LYS A 1 108 ? 14.932 -3.491 -8.141 1.00 36.84 108 LYS A O 1
ATOM 841 N N . ARG A 1 109 ? 16.469 -3.774 -6.507 1.00 31.39 109 ARG A N 1
ATOM 842 C CA . ARG A 1 109 ? 17.004 -2.403 -6.543 1.00 31.39 109 ARG A CA 1
AT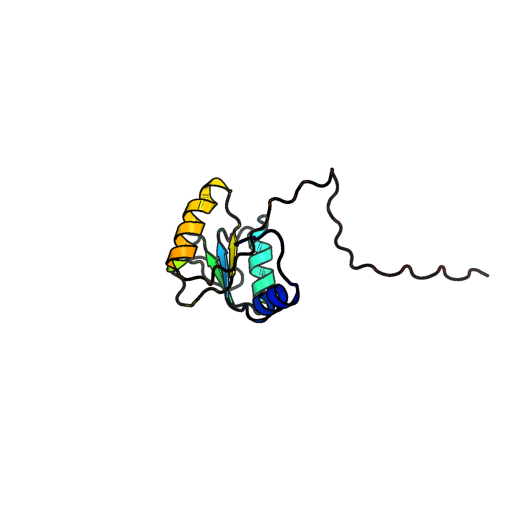OM 843 C C . ARG A 1 109 ? 17.247 -2.057 -8.018 1.00 31.39 109 ARG A C 1
ATOM 845 O O . ARG A 1 109 ? 17.959 -2.839 -8.655 1.00 31.39 109 ARG A O 1
ATOM 852 N N . PRO A 1 110 ? 16.693 -0.964 -8.574 1.00 32.69 110 PRO A N 1
ATOM 853 C CA . PRO A 1 110 ? 17.068 -0.567 -9.918 1.00 32.69 110 PRO A CA 1
ATOM 854 C C . PRO A 1 110 ? 18.587 -0.415 -9.906 1.00 32.69 110 PRO A C 1
ATOM 856 O O . PRO A 1 110 ? 19.131 0.381 -9.131 1.00 32.69 110 PRO A O 1
ATOM 859 N N . GLN A 1 111 ? 19.285 -1.240 -10.692 1.00 38.47 111 GLN A N 1
ATOM 860 C CA . GLN A 1 111 ? 20.671 -0.944 -11.008 1.00 38.47 111 GLN A CA 1
ATOM 861 C C . GLN A 1 111 ? 20.627 0.457 -11.598 1.00 38.47 111 GLN A C 1
ATOM 863 O O . GLN A 1 111 ? 19.875 0.703 -12.541 1.00 38.47 111 GLN A O 1
ATOM 868 N N . ARG A 1 112 ? 21.327 1.403 -10.966 1.00 33.34 112 ARG A N 1
ATOM 869 C CA . ARG A 1 112 ? 21.427 2.756 -11.496 1.00 33.34 112 ARG A CA 1
ATOM 870 C C . ARG A 1 112 ? 22.083 2.630 -12.868 1.00 33.34 112 ARG A C 1
ATOM 872 O O . ARG A 1 112 ? 23.302 2.532 -12.949 1.00 33.34 112 ARG A O 1
ATOM 879 N N . LEU A 1 113 ? 21.283 2.614 -13.932 1.00 43.94 113 LEU A N 1
ATOM 880 C CA . LEU A 1 113 ? 21.768 3.053 -15.228 1.00 43.94 113 LEU A CA 1
ATOM 881 C C . LEU A 1 113 ? 22.187 4.511 -15.015 1.00 43.94 113 LEU A C 1
ATOM 883 O O . LEU A 1 113 ? 21.491 5.246 -14.307 1.00 43.94 113 LEU A O 1
ATOM 887 N N . GLY A 1 114 ? 23.379 4.866 -15.495 1.00 41.88 114 GLY A N 1
ATOM 888 C CA . GLY A 1 114 ? 24.038 6.143 -15.216 1.00 41.88 114 GLY A CA 1
ATOM 889 C C . GLY A 1 114 ? 23.109 7.357 -15.332 1.00 41.88 114 GLY A C 1
ATOM 890 O O . GLY A 1 114 ? 22.093 7.307 -16.013 1.00 41.88 114 GLY A O 1
ATOM 891 N N . SER A 1 115 ? 23.469 8.433 -14.625 1.00 37.41 115 SER A N 1
ATOM 892 C CA . SER A 1 115 ? 22.757 9.717 -14.503 1.00 37.41 115 SER A CA 1
ATOM 893 C C . SER A 1 115 ? 21.795 10.043 -15.661 1.00 37.41 115 SER A C 1
ATOM 895 O O . SER A 1 115 ? 22.168 10.696 -16.633 1.00 37.41 115 SER A O 1
ATOM 897 N N . GLY A 1 116 ? 20.545 9.602 -15.548 1.00 38.78 116 GLY A N 1
ATOM 898 C CA . GLY A 1 116 ? 19.528 9.828 -16.565 1.00 38.78 116 GLY A CA 1
ATOM 899 C C . GLY A 1 116 ? 18.177 9.325 -16.081 1.00 38.78 116 GLY A C 1
ATOM 900 O O . GLY A 1 116 ? 17.991 8.136 -15.842 1.00 38.78 116 GLY A O 1
ATOM 901 N N . VAL A 1 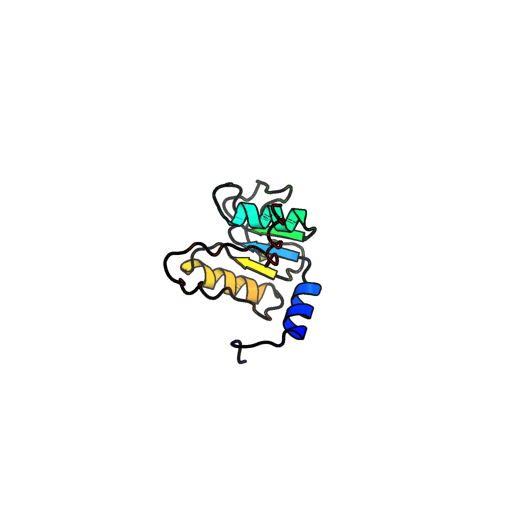117 ? 17.227 10.240 -15.895 1.00 39.62 117 VAL A N 1
ATOM 902 C CA . VAL A 1 117 ? 15.835 9.901 -15.581 1.00 39.62 117 VAL A CA 1
ATOM 903 C C . VAL A 1 117 ? 15.264 9.135 -16.775 1.00 39.62 117 VAL A C 1
ATOM 905 O O . VAL A 1 117 ? 15.202 9.671 -17.881 1.00 39.62 117 VAL A O 1
ATOM 908 N N . GLN A 1 118 ? 14.863 7.879 -16.565 1.00 41.16 118 GLN A N 1
ATOM 909 C CA . GLN A 1 118 ? 14.224 7.057 -17.589 1.00 41.16 118 GLN A CA 1
ATOM 910 C C . GLN A 1 118 ? 12.907 7.718 -18.023 1.00 41.16 118 GLN A C 1
ATOM 912 O O . GLN A 1 118 ? 11.898 7.679 -17.319 1.00 41.16 118 GLN A O 1
ATOM 917 N N . ARG A 1 119 ? 12.927 8.365 -19.191 1.00 34.25 119 ARG A N 1
ATOM 918 C CA . ARG A 1 119 ? 11.752 8.949 -19.841 1.00 34.25 119 ARG A CA 1
ATOM 919 C C . ARG A 1 119 ? 10.930 7.811 -20.455 1.00 34.25 119 ARG A C 1
ATOM 921 O O . ARG A 1 119 ? 11.265 7.303 -21.518 1.00 34.25 119 ARG A O 1
ATOM 928 N N . LEU A 1 120 ? 9.855 7.409 -19.779 1.00 36.28 120 LEU A N 1
ATOM 929 C CA . LEU A 1 120 ? 8.837 6.499 -20.315 1.00 36.28 120 LEU A CA 1
ATOM 930 C C . LEU A 1 120 ? 7.959 7.252 -21.328 1.00 36.28 120 LEU A C 1
ATOM 932 O O . LEU A 1 120 ? 6.863 7.703 -21.007 1.00 36.28 120 LEU A O 1
ATOM 936 N N . SER A 1 121 ? 8.445 7.414 -22.556 1.00 36.94 121 SER A N 1
ATOM 937 C CA . SER A 1 121 ? 7.572 7.666 -23.704 1.00 36.94 121 SER A CA 1
ATOM 938 C C . SER A 1 121 ? 7.371 6.351 -24.447 1.00 36.94 121 SER A C 1
ATOM 940 O O . SER A 1 121 ? 8.346 5.764 -24.914 1.00 36.94 121 SER A O 1
ATOM 942 N N . LEU A 1 122 ? 6.118 5.903 -24.569 1.00 38.38 122 LEU A N 1
ATOM 943 C CA . LEU A 1 122 ? 5.735 4.899 -25.562 1.00 38.38 122 LEU A CA 1
ATOM 944 C C . LEU A 1 122 ? 6.253 5.378 -26.921 1.00 38.38 122 LEU A C 1
ATOM 946 O O . LEU A 1 122 ? 6.045 6.538 -27.286 1.00 38.38 122 LEU A O 1
ATOM 950 N N . SER A 1 123 ? 6.977 4.511 -27.618 1.00 39.53 123 SER A N 1
ATOM 951 C CA . SER A 1 123 ? 7.575 4.757 -28.925 1.00 39.53 123 SER A CA 1
ATOM 952 C C . SER A 1 123 ? 6.524 5.274 -29.911 1.00 39.53 123 SER A C 1
ATOM 954 O O . SER A 1 123 ? 5.794 4.508 -30.533 1.00 39.53 123 SER A O 1
ATOM 956 N N . ARG A 1 124 ? 6.440 6.600 -30.066 1.00 43.19 124 ARG A N 1
ATOM 957 C CA . ARG A 1 124 ? 5.787 7.215 -31.222 1.00 43.19 124 ARG A CA 1
ATOM 958 C C . ARG A 1 124 ? 6.773 7.129 -32.372 1.00 43.19 124 ARG A C 1
ATOM 960 O O . ARG A 1 124 ? 7.857 7.704 -32.297 1.00 43.19 124 ARG A O 1
ATOM 967 N N . THR A 1 125 ? 6.389 6.422 -33.425 1.00 42.72 125 THR A N 1
ATOM 968 C CA . THR A 1 125 ? 7.049 6.511 -34.727 1.00 42.72 125 THR A CA 1
ATOM 969 C C . THR A 1 125 ? 7.116 7.989 -35.135 1.00 42.72 125 THR A C 1
ATOM 971 O O . THR A 1 125 ? 6.106 8.690 -34.981 1.00 42.72 125 THR A O 1
ATOM 974 N N . PRO A 1 126 ? 8.267 8.506 -35.602 1.00 46.16 126 PRO A N 1
ATOM 975 C CA . PRO A 1 126 ? 8.365 9.900 -36.012 1.00 46.16 126 PRO A CA 1
ATOM 976 C C . PRO A 1 126 ? 7.383 10.178 -37.152 1.00 46.16 126 PRO A C 1
ATOM 978 O O . PRO A 1 126 ? 7.291 9.401 -38.102 1.00 46.16 126 PRO A O 1
ATOM 981 N N . LYS A 1 127 ? 6.647 11.290 -37.060 1.00 48.19 127 LYS A N 1
ATOM 982 C CA . LYS A 1 127 ? 5.861 11.813 -38.182 1.00 48.19 127 LYS A CA 1
ATOM 983 C C . LYS A 1 127 ? 6.853 12.252 -39.273 1.00 48.19 127 LYS A C 1
ATOM 985 O O . LYS A 1 127 ? 7.782 12.985 -38.927 1.00 48.19 127 LYS A O 1
ATOM 990 N N . PRO A 1 128 ? 6.699 11.824 -40.539 1.00 50.69 128 PRO A N 1
ATOM 991 C CA . PRO A 1 128 ? 7.572 12.287 -41.612 1.00 50.69 128 PRO A CA 1
ATOM 992 C C . PRO A 1 128 ? 7.472 13.816 -41.757 1.00 50.69 128 PRO A C 1
ATOM 994 O O . PRO A 1 128 ? 6.416 14.385 -41.444 1.00 50.69 128 PRO A O 1
ATOM 997 N N . PRO A 1 129 ? 8.564 14.489 -42.161 1.00 55.59 129 PRO A N 1
ATOM 998 C CA . PRO A 1 129 ? 8.563 15.934 -42.344 1.00 55.59 129 PRO A CA 1
ATOM 999 C C . PRO A 1 129 ? 7.496 16.327 -43.368 1.00 55.59 129 PRO A C 1
ATOM 1001 O O . PRO A 1 129 ? 7.273 15.619 -44.346 1.00 55.59 129 PRO A O 1
ATOM 1004 N N . ALA A 1 130 ? 6.800 17.430 -43.096 1.00 60.25 130 ALA A N 1
ATOM 1005 C CA . ALA A 1 130 ? 5.873 18.007 -44.054 1.00 60.25 130 ALA A CA 1
ATOM 1006 C C . ALA A 1 130 ? 6.683 18.548 -45.233 1.00 60.25 130 ALA A C 1
ATOM 1008 O O . ALA A 1 130 ? 7.617 19.323 -45.018 1.00 60.25 130 ALA A O 1
ATOM 1009 N N . ASP A 1 131 ? 6.329 18.123 -46.442 1.00 51.75 131 ASP A N 1
ATOM 1010 C CA . ASP A 1 131 ? 6.897 18.657 -47.672 1.00 51.75 131 ASP A CA 1
ATOM 1011 C C . ASP A 1 131 ? 6.699 20.177 -47.696 1.00 51.75 131 ASP A C 1
ATOM 1013 O O . ASP A 1 131 ? 5.575 20.680 -47.613 1.00 51.75 131 ASP A O 1
ATOM 1017 N N . VAL A 1 132 ? 7.811 20.904 -47.765 1.00 52.69 132 VAL A N 1
ATOM 1018 C CA . VAL A 1 132 ? 7.832 22.338 -48.046 1.00 52.69 132 VAL A CA 1
ATOM 1019 C C . VAL A 1 132 ? 8.088 22.462 -49.544 1.00 52.69 132 VAL A C 1
ATOM 1021 O O . VAL A 1 132 ? 9.136 22.024 -50.017 1.00 52.69 132 VAL A O 1
ATOM 1024 N N . GLN A 1 133 ? 7.092 22.979 -50.270 1.00 44.75 133 GLN A N 1
ATOM 1025 C CA . GLN A 1 133 ? 7.240 23.456 -51.649 1.00 44.75 133 GLN A CA 1
ATOM 1026 C C . GLN A 1 133 ? 8.133 24.695 -51.695 1.00 44.75 133 GLN A C 1
ATOM 1028 O O . GLN A 1 133 ? 8.019 25.526 -50.763 1.00 44.75 133 GLN A O 1
#

Secondary structure (DSSP, 8-state):
---S---HHHHHHHHHH--EEEEET--S-TTSHHHHHHHHHHHTT-EEEEE-GGGTT-EETTEEPBSSGGG-SS--SEEEE-S-GGGHHHHHHHHHHTT--------------SS--------PPPPPPPP--

Sequence (133 aa):
MNHDRYDDAYIRDILSRCRTIAVVGASPNPARPSFFVTKYLSERGFEVYPINPGQVGKEIAGRAFYGRLADVPVPIDMVDVFRAPAFVPSVSGEIGWTGVNSRTISSKRPQRLGSGVQRLSLSRTPKPPADVQ

pLDDT: mean 77.23, std 21.78, range [31.39, 97.94]